Protein AF-H0FEE2-F1 (afdb_monomer)

Nearest 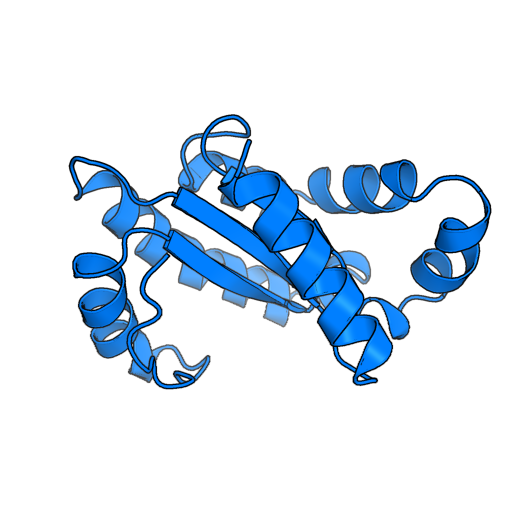PDB structures (foldseek):
  4cw7-assembly4_C  TM=3.191E-01  e=3.923E-02  Pyrococcus abyssi GE5
  4cvn-assembly4_B  TM=3.008E-01  e=9.010E-02  Pyrococcus abyssi GE5
  6hqu-assembly2_B  TM=4.469E-01  e=9.603E-01  Pyrococcus furiosus DSM 3638
  4cvn-assembly3_A  TM=2.904E-01  e=2.672E-01  Pyrococcus abyssi GE5
  4cw7-assembly3_E  TM=2.839E-01  e=2.507E-01  Pyrococcus abyssi GE5

Foldseek 3Di:
DDDDPDDPFDLDPVCLVVVLVCQVVALEDEDEAALVCLLVVNPVRLVSLVVVLVSVLVSQVPDVVRHQYEYEHEPCVVPPCCVVCVVPHNVVSQVSSCPRPSNVSSCVSQVHCVRYHYFYWYPPDPVGVVVRVVVVVVVVVD

Organism: NCBI:txid477184

Structure (mmCIF, N/CA/C/O backbone):
data_AF-H0FEE2-F1
#
_entry.id   AF-H0FEE2-F1
#
loop_
_atom_site.group_PDB
_atom_site.id
_atom_site.type_symbol
_atom_site.label_atom_id
_atom_site.label_alt_id
_atom_site.label_comp_id
_atom_site.label_asym_id
_atom_site.label_entity_id
_atom_site.label_seq_id
_atom_site.pdbx_PDB_ins_code
_atom_site.Cartn_x
_atom_site.Cartn_y
_atom_site.Cartn_z
_atom_site.occupancy
_atom_site.B_iso_or_equiv
_atom_site.auth_seq_id
_atom_site.auth_comp_id
_atom_site.auth_asym_id
_atom_site.auth_atom_id
_atom_site.pdbx_PDB_model_num
ATOM 1 N N . MET A 1 1 ? -6.925 19.630 3.772 1.00 51.69 1 MET A N 1
ATOM 2 C CA . MET A 1 1 ? -6.180 18.573 4.485 1.00 51.69 1 MET A CA 1
ATOM 3 C C . MET A 1 1 ? -5.065 19.236 5.279 1.00 51.69 1 MET A C 1
ATOM 5 O O . MET A 1 1 ? -4.361 20.051 4.696 1.00 51.69 1 MET A O 1
ATOM 9 N N . LYS A 1 2 ? -4.934 18.971 6.583 1.00 54.03 2 LYS A N 1
ATOM 10 C CA . LYS A 1 2 ? -3.759 19.400 7.356 1.00 54.03 2 LYS A CA 1
ATOM 11 C C . LYS A 1 2 ? -2.809 18.209 7.422 1.00 54.03 2 LYS A C 1
ATOM 13 O O . LYS A 1 2 ? -3.136 17.230 8.079 1.00 54.03 2 LYS A O 1
ATOM 18 N N . LEU A 1 3 ? -1.685 18.275 6.713 1.00 57.03 3 LEU A N 1
ATOM 19 C CA . LEU A 1 3 ? -0.610 17.306 6.894 1.00 57.03 3 LEU A CA 1
ATOM 20 C C . LEU A 1 3 ? 0.129 17.729 8.170 1.00 57.03 3 LEU A C 1
ATOM 22 O O . LEU A 1 3 ? 0.731 18.802 8.196 1.00 57.03 3 LEU A O 1
ATOM 26 N N . LYS A 1 4 ? 0.024 16.955 9.253 1.00 60.19 4 LYS A N 1
ATOM 27 C CA . LYS A 1 4 ? 1.065 17.033 10.284 1.00 60.19 4 LYS A CA 1
ATOM 28 C C . LYS A 1 4 ? 2.336 16.470 9.653 1.00 60.19 4 LYS A C 1
ATOM 30 O O . LYS A 1 4 ? 2.236 15.530 8.868 1.00 60.19 4 LYS A O 1
ATOM 35 N N . GLU A 1 5 ? 3.498 17.039 9.966 1.00 57.09 5 GLU A N 1
ATOM 36 C CA . GLU A 1 5 ? 4.762 16.364 9.663 1.00 57.09 5 GLU A CA 1
ATOM 37 C C . GLU A 1 5 ? 4.682 14.958 10.267 1.00 57.09 5 GLU A C 1
ATOM 39 O O . GLU A 1 5 ? 4.563 14.805 11.482 1.00 57.09 5 GLU A O 1
ATOM 44 N N . SER A 1 6 ? 4.627 13.941 9.413 1.00 59.62 6 SER A N 1
ATOM 45 C CA . SER A 1 6 ? 4.699 12.546 9.825 1.00 59.62 6 SER A CA 1
ATOM 46 C C . SER A 1 6 ? 6.096 12.049 9.498 1.00 59.62 6 SER A C 1
ATOM 48 O O . SER A 1 6 ? 6.577 12.271 8.384 1.00 59.62 6 SER A O 1
ATOM 50 N N . LEU A 1 7 ? 6.741 11.394 10.460 1.00 60.97 7 LEU A N 1
ATOM 51 C CA . LEU A 1 7 ? 8.004 10.717 10.210 1.00 60.97 7 LEU A CA 1
ATOM 52 C C . LEU A 1 7 ? 7.796 9.595 9.189 1.00 60.97 7 LEU A C 1
ATOM 54 O O . LEU A 1 7 ? 6.804 8.868 9.246 1.00 60.97 7 LEU A O 1
ATOM 58 N N . ASP A 1 8 ? 8.752 9.459 8.273 1.00 69.56 8 ASP A N 1
ATOM 59 C CA . ASP A 1 8 ? 8.972 8.190 7.591 1.00 69.56 8 ASP A CA 1
ATOM 60 C C . ASP A 1 8 ? 9.371 7.167 8.657 1.00 69.56 8 ASP A C 1
ATOM 62 O O . ASP A 1 8 ? 10.370 7.348 9.359 1.00 69.56 8 ASP A O 1
ATOM 66 N N . VAL A 1 9 ? 8.536 6.147 8.834 1.00 78.31 9 VAL A N 1
ATOM 67 C CA . VAL A 1 9 ? 8.734 5.120 9.855 1.00 78.31 9 VAL A CA 1
ATOM 68 C C . VAL A 1 9 ? 9.336 3.882 9.229 1.00 78.31 9 VAL A C 1
ATOM 70 O O . VAL A 1 9 ? 8.992 3.483 8.117 1.00 78.31 9 VAL A O 1
ATOM 73 N N . SER A 1 10 ? 10.241 3.246 9.968 1.00 82.94 10 SER A N 1
ATOM 74 C CA . SER A 1 10 ? 10.916 2.043 9.494 1.00 82.94 10 SER A CA 1
ATOM 75 C C . SER A 1 10 ? 9.913 0.959 9.087 1.00 82.94 10 SER A C 1
ATOM 77 O O . SER A 1 10 ? 8.909 0.728 9.760 1.00 82.94 10 SER A O 1
ATOM 79 N N 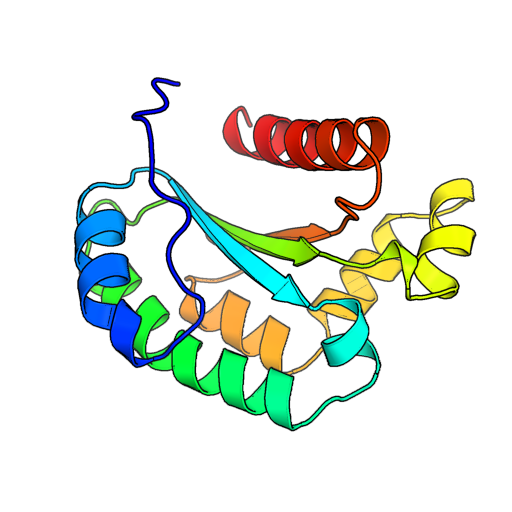. GLY A 1 11 ? 10.246 0.242 8.013 1.00 81.50 11 GLY A N 1
ATOM 80 C CA . GLY A 1 11 ? 9.550 -0.964 7.567 1.00 81.50 11 GLY A CA 1
ATOM 81 C C . GLY A 1 11 ? 9.714 -2.170 8.501 1.00 81.50 11 GLY A C 1
ATOM 82 O O . GLY A 1 11 ? 9.131 -3.220 8.250 1.00 81.50 11 GLY A O 1
ATOM 83 N N . ASP A 1 12 ? 10.552 -2.091 9.537 1.00 85.12 12 ASP A N 1
ATOM 84 C CA . ASP A 1 12 ? 10.869 -3.226 10.411 1.00 85.12 12 ASP A CA 1
ATOM 85 C C . ASP A 1 12 ? 9.708 -3.580 11.365 1.00 85.12 12 ASP A C 1
ATOM 87 O O . ASP A 1 12 ? 8.940 -2.720 11.782 1.00 85.12 12 ASP A O 1
ATOM 91 N N . LYS A 1 13 ? 9.597 -4.857 11.759 1.00 84.38 13 LYS A N 1
ATOM 92 C CA . LYS A 1 13 ? 8.620 -5.309 12.767 1.00 84.38 13 LYS A CA 1
ATOM 93 C C . LYS A 1 13 ? 8.847 -4.622 14.116 1.00 84.38 13 LYS A C 1
ATOM 95 O O . LYS A 1 13 ? 7.901 -4.424 14.872 1.00 84.38 13 LYS A O 1
ATOM 100 N N . ALA A 1 14 ? 10.089 -4.231 14.412 1.00 86.88 14 ALA A N 1
ATOM 101 C CA . ALA A 1 14 ? 10.422 -3.461 15.607 1.00 86.88 14 ALA A CA 1
ATOM 102 C C . ALA A 1 14 ? 9.694 -2.102 15.675 1.00 86.88 14 ALA A C 1
ATOM 104 O O . ALA A 1 14 ? 9.517 -1.568 16.767 1.00 86.88 14 ALA A O 1
ATOM 105 N N . ALA A 1 15 ? 9.237 -1.568 14.537 1.00 89.00 15 ALA A N 1
ATOM 106 C CA . ALA A 1 15 ? 8.545 -0.285 14.455 1.00 89.00 15 ALA A CA 1
ATOM 107 C C . ALA A 1 15 ? 7.019 -0.385 14.632 1.00 89.00 15 ALA A C 1
ATOM 109 O O . ALA A 1 15 ? 6.340 0.637 14.616 1.00 89.00 15 ALA A O 1
ATOM 110 N N . TYR A 1 16 ? 6.446 -1.578 14.846 1.00 91.31 16 TYR A N 1
ATOM 111 C CA . TYR A 1 16 ? 4.987 -1.727 14.953 1.00 91.31 16 TYR A CA 1
ATOM 112 C C . TYR A 1 16 ? 4.348 -0.908 16.081 1.00 91.31 16 TYR A C 1
ATOM 114 O O . TYR A 1 16 ? 3.199 -0.493 15.946 1.00 91.31 16 TYR A O 1
ATOM 122 N N . ALA A 1 17 ? 5.069 -0.654 17.176 1.00 90.38 17 ALA A N 1
ATOM 123 C CA . ALA A 1 17 ? 4.579 0.230 18.232 1.00 90.38 17 ALA A CA 1
ATOM 124 C C . ALA A 1 17 ? 4.395 1.670 17.718 1.00 90.38 17 ALA A C 1
ATOM 126 O O . ALA A 1 17 ? 3.339 2.264 17.910 1.00 90.38 17 ALA A O 1
ATOM 127 N N . GLU A 1 18 ? 5.377 2.189 16.979 1.00 90.12 18 GLU A N 1
ATOM 128 C CA . GLU A 1 18 ? 5.322 3.520 16.366 1.00 90.12 18 GLU A CA 1
ATOM 129 C C . GLU A 1 18 ? 4.245 3.592 15.274 1.00 90.12 18 GLU A C 1
ATOM 131 O O . GLU A 1 18 ? 3.478 4.553 15.204 1.00 90.12 18 GLU A O 1
ATOM 136 N N . TRP A 1 19 ? 4.114 2.534 14.466 1.00 92.00 19 TRP A N 1
ATOM 137 C CA . TRP A 1 19 ? 3.040 2.429 13.477 1.00 92.00 19 TRP A CA 1
ATOM 138 C C . TRP A 1 19 ? 1.667 2.535 14.134 1.00 92.00 19 TRP A C 1
ATOM 140 O O . TRP A 1 19 ? 0.802 3.247 13.626 1.00 92.00 19 TRP A O 1
ATOM 150 N N . ARG A 1 20 ? 1.469 1.857 15.271 1.00 92.44 20 ARG A N 1
ATOM 151 C CA . ARG A 1 20 ? 0.216 1.911 16.025 1.00 92.44 20 ARG A CA 1
ATOM 152 C C . ARG A 1 20 ? -0.068 3.320 16.550 1.00 92.44 20 ARG A C 1
ATOM 154 O O . ARG A 1 20 ? -1.190 3.800 16.407 1.00 92.44 20 ARG A O 1
ATOM 161 N N . GLU A 1 21 ? 0.928 3.991 17.120 1.00 90.81 21 GLU A N 1
ATOM 162 C CA . GLU A 1 21 ? 0.777 5.357 17.641 1.00 90.81 21 GLU A CA 1
ATOM 163 C C . GLU A 1 21 ? 0.390 6.365 16.551 1.00 90.81 21 GLU A C 1
ATOM 165 O O . GLU A 1 21 ? -0.478 7.218 16.771 1.00 90.81 21 GLU A O 1
ATOM 170 N N . LEU A 1 22 ? 1.004 6.258 15.367 1.00 89.06 22 LEU A N 1
ATOM 171 C CA . LEU A 1 22 ? 0.663 7.085 14.209 1.00 89.06 22 LEU A CA 1
ATOM 172 C C . LEU A 1 22 ? -0.715 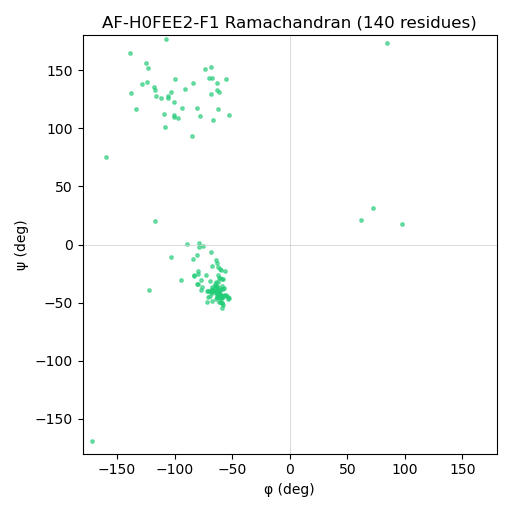6.732 13.654 1.00 89.06 22 LEU A C 1
ATOM 174 O O . LEU A 1 22 ? -1.515 7.626 13.371 1.00 89.06 22 LEU A O 1
ATOM 178 N N . HIS A 1 23 ? -1.012 5.437 13.539 1.00 90.88 23 HIS A N 1
ATOM 179 C CA . HIS A 1 23 ? -2.309 4.944 13.100 1.00 90.88 23 HIS A CA 1
ATOM 180 C C . HIS A 1 23 ? -3.440 5.512 13.960 1.00 90.88 23 HIS A C 1
ATOM 182 O O . HIS A 1 23 ? -4.448 5.952 13.413 1.00 90.88 23 HIS A O 1
ATOM 188 N N . ASP A 1 24 ? -3.286 5.548 15.284 1.00 90.69 24 ASP A N 1
ATOM 189 C CA . ASP A 1 24 ? -4.346 5.981 16.204 1.00 90.69 24 ASP A CA 1
ATOM 190 C C . ASP A 1 24 ? -4.682 7.473 16.093 1.00 90.69 24 ASP A C 1
ATOM 192 O O . ASP A 1 24 ? -5.777 7.897 16.464 1.00 90.69 24 ASP A O 1
ATOM 196 N N . GLN A 1 25 ? -3.781 8.260 15.508 1.00 88.75 25 GLN A N 1
ATOM 197 C CA . GLN A 1 25 ? -3.954 9.695 15.285 1.00 88.75 25 GLN A CA 1
ATOM 198 C C . GLN A 1 25 ? -4.314 10.045 13.836 1.00 88.75 25 GLN A C 1
ATOM 200 O O . GLN A 1 25 ? -4.647 11.197 13.553 1.00 88.75 25 GLN A O 1
ATOM 205 N N . ALA A 1 26 ? -4.215 9.090 12.911 1.00 88.75 26 ALA A N 1
ATOM 206 C CA . ALA A 1 26 ? -4.359 9.344 11.486 1.00 88.75 26 ALA A CA 1
ATOM 207 C C . ALA A 1 26 ? -5.828 9.354 11.042 1.00 88.75 26 ALA A C 1
ATOM 209 O O . ALA A 1 26 ? -6.608 8.483 11.417 1.00 88.75 26 ALA A O 1
ATOM 210 N N . ASP A 1 27 ? -6.205 10.287 10.170 1.00 89.38 27 ASP A N 1
ATOM 211 C CA . ASP A 1 27 ? -7.467 10.197 9.415 1.00 89.38 27 ASP A CA 1
ATOM 212 C C . ASP A 1 27 ? -7.309 9.317 8.163 1.00 89.38 27 ASP A C 1
ATOM 214 O O . ASP A 1 27 ? -8.269 8.743 7.642 1.00 89.38 27 ASP A O 1
ATOM 218 N N . ILE A 1 28 ? -6.075 9.242 7.658 1.00 89.19 28 ILE A N 1
ATOM 219 C CA . ILE A 1 28 ? -5.694 8.563 6.426 1.00 89.19 28 ILE A CA 1
ATOM 220 C C . ILE A 1 28 ? -4.391 7.808 6.673 1.00 89.19 28 ILE A C 1
ATOM 222 O O . ILE A 1 28 ? -3.425 8.387 7.163 1.00 89.19 28 ILE A O 1
ATOM 226 N N . VAL A 1 29 ? -4.360 6.535 6.295 1.00 91.56 29 VAL A N 1
ATOM 227 C CA . VAL A 1 29 ? -3.193 5.660 6.414 1.00 91.56 29 VAL A CA 1
ATOM 228 C C . VAL A 1 29 ? -2.738 5.246 5.021 1.00 91.56 29 VAL A C 1
ATOM 230 O O . VAL A 1 29 ? -3.531 4.748 4.219 1.00 91.56 29 VAL A O 1
ATOM 233 N N . PHE A 1 30 ? -1.452 5.444 4.746 1.00 92.38 30 PHE A N 1
ATOM 234 C CA . PHE A 1 30 ? -0.794 5.020 3.516 1.00 92.38 30 PHE A CA 1
ATOM 235 C C . PHE A 1 30 ? 0.150 3.859 3.827 1.00 92.38 30 PHE A C 1
ATOM 237 O O . PHE A 1 30 ? 1.157 4.044 4.503 1.00 92.38 30 PHE A O 1
ATOM 244 N N . TYR A 1 31 ? -0.171 2.666 3.333 1.00 94.31 31 TYR A N 1
ATOM 245 C CA . TYR A 1 31 ? 0.687 1.492 3.447 1.00 94.31 31 TYR A CA 1
ATOM 246 C C . TYR A 1 31 ? 1.433 1.269 2.130 1.00 94.31 31 TYR A C 1
ATOM 248 O O . TYR A 1 31 ? 0.826 0.931 1.110 1.00 94.31 31 TYR A O 1
ATOM 256 N N . LEU A 1 32 ? 2.746 1.510 2.143 1.00 94.12 32 LEU A N 1
ATOM 257 C CA . LEU A 1 32 ? 3.612 1.391 0.972 1.00 94.12 32 LEU A CA 1
ATOM 258 C C . LEU A 1 32 ? 4.201 -0.020 0.886 1.00 94.12 32 LEU A C 1
ATOM 260 O O . LEU A 1 32 ? 4.730 -0.539 1.864 1.00 94.12 32 LEU A O 1
ATOM 264 N N . LEU A 1 33 ? 4.168 -0.615 -0.305 1.00 95.31 33 LEU A N 1
ATOM 265 C CA . LEU A 1 33 ? 4.730 -1.945 -0.560 1.00 95.31 33 LEU A CA 1
ATOM 266 C C . LEU A 1 33 ? 5.468 -2.016 -1.904 1.00 95.31 33 LEU A C 1
ATOM 268 O O . LEU A 1 33 ? 5.317 -1.147 -2.768 1.00 95.31 33 LEU A O 1
ATOM 272 N N . ARG A 1 34 ? 6.272 -3.069 -2.091 1.00 95.25 34 ARG A N 1
ATOM 273 C CA . ARG A 1 34 ? 6.999 -3.373 -3.338 1.00 95.25 34 ARG A CA 1
ATOM 274 C C . ARG A 1 34 ? 6.101 -4.140 -4.307 1.00 95.25 34 ARG A C 1
ATOM 276 O O . ARG A 1 34 ? 6.003 -5.363 -4.220 1.00 95.25 34 ARG A O 1
ATOM 283 N N . ALA A 1 35 ? 5.429 -3.427 -5.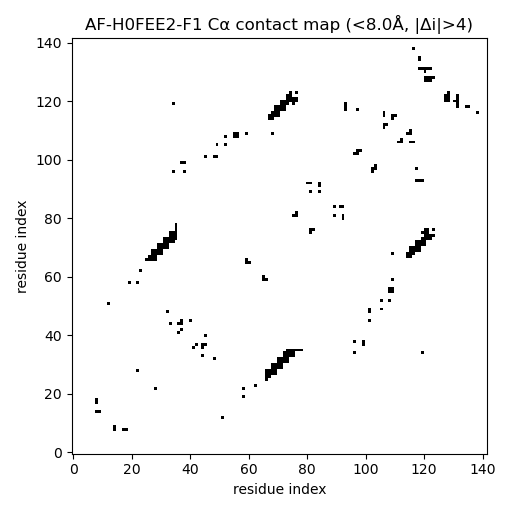211 1.00 96.00 35 ALA A N 1
ATOM 284 C CA . ALA A 1 35 ? 4.503 -4.055 -6.152 1.00 96.00 35 ALA A CA 1
ATOM 285 C C . ALA A 1 35 ? 5.229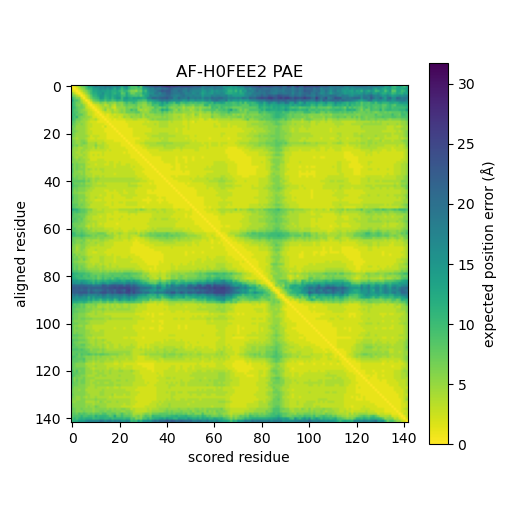 -4.942 -7.168 1.00 96.00 35 ALA A C 1
ATOM 287 O O . ALA A 1 35 ? 4.765 -6.042 -7.449 1.00 96.00 35 ALA A O 1
ATOM 288 N N . ASP A 1 36 ? 6.392 -4.497 -7.645 1.00 94.69 36 ASP A N 1
ATOM 289 C CA . ASP A 1 36 ? 7.268 -5.252 -8.544 1.00 94.69 36 ASP A CA 1
ATOM 290 C C . ASP A 1 36 ? 7.613 -6.640 -7.982 1.00 94.69 36 ASP A C 1
ATOM 292 O O . ASP A 1 36 ? 7.472 -7.648 -8.669 1.00 94.69 36 ASP A O 1
ATOM 296 N N . ARG A 1 37 ? 7.991 -6.715 -6.700 1.00 96.31 37 ARG A N 1
ATOM 297 C CA . ARG A 1 37 ? 8.356 -7.985 -6.056 1.00 96.31 37 ARG A CA 1
ATOM 298 C C . ARG A 1 37 ? 7.146 -8.887 -5.831 1.00 96.31 37 ARG A C 1
ATOM 300 O O . ARG A 1 37 ? 7.238 -10.085 -6.072 1.00 96.31 37 ARG A O 1
ATOM 307 N N . LEU A 1 38 ? 6.004 -8.327 -5.426 1.00 96.19 38 LEU A N 1
ATOM 308 C CA . LEU A 1 38 ? 4.777 -9.115 -5.270 1.00 96.19 38 LEU A CA 1
ATOM 309 C C . LEU A 1 38 ? 4.286 -9.692 -6.602 1.00 96.19 38 LEU A C 1
ATOM 311 O O . LEU A 1 38 ? 3.860 -10.843 -6.645 1.00 96.19 38 LEU A O 1
ATOM 315 N N . ILE A 1 39 ? 4.371 -8.930 -7.695 1.00 93.25 39 ILE A N 1
ATOM 316 C CA . ILE A 1 39 ? 3.998 -9.416 -9.032 1.00 93.25 39 ILE A CA 1
ATOM 317 C C . ILE A 1 39 ? 4.923 -10.550 -9.486 1.00 93.25 39 ILE A C 1
ATOM 319 O O . ILE A 1 39 ? 4.460 -11.496 -10.122 1.00 93.25 39 ILE A O 1
ATOM 323 N N . LEU A 1 40 ? 6.206 -10.487 -9.123 1.00 93.50 40 LEU A N 1
ATOM 324 C CA . LEU A 1 40 ? 7.183 -11.547 -9.384 1.00 93.50 40 LEU A CA 1
ATOM 325 C C . LEU A 1 40 ? 7.040 -12.770 -8.460 1.00 93.50 40 LEU A C 1
ATOM 327 O O . LEU A 1 40 ? 7.786 -13.733 -8.625 1.00 93.50 40 LEU A O 1
ATOM 331 N N . GLY A 1 41 ? 6.092 -12.764 -7.516 1.00 94.75 41 GLY A N 1
ATOM 332 C CA . GLY A 1 41 ? 5.868 -13.880 -6.593 1.00 94.75 41 GLY A CA 1
ATOM 333 C C . GLY A 1 41 ? 6.951 -14.015 -5.521 1.00 94.75 41 GLY A C 1
ATOM 334 O O . GLY A 1 41 ? 7.273 -15.125 -5.103 1.00 94.75 41 GLY A O 1
ATOM 335 N N . ASP A 1 42 ? 7.549 -12.899 -5.102 1.00 96.56 42 ASP A N 1
ATOM 336 C CA . ASP A 1 42 ? 8.564 -12.882 -4.053 1.00 96.56 42 ASP A CA 1
ATOM 337 C C . ASP A 1 42 ? 7.972 -13.271 -2.689 1.00 96.56 42 ASP A C 1
ATOM 339 O O . ASP A 1 42 ? 7.250 -12.492 -2.056 1.00 96.56 42 ASP A O 1
ATOM 343 N N . SER A 1 43 ? 8.298 -14.482 -2.231 1.00 96.00 43 SER A N 1
ATOM 344 C CA . SER A 1 43 ? 7.729 -15.071 -1.017 1.00 96.00 43 SER A CA 1
ATOM 345 C C . SER A 1 43 ? 8.079 -14.307 0.256 1.00 96.00 43 SER A C 1
ATOM 347 O O . SER A 1 43 ? 7.269 -14.270 1.179 1.00 96.00 43 SER A O 1
ATOM 349 N N . ASP A 1 44 ? 9.257 -13.683 0.319 1.00 94.81 44 ASP A N 1
ATOM 350 C CA . ASP A 1 44 ? 9.689 -12.953 1.514 1.00 94.81 44 ASP A CA 1
ATOM 351 C C . ASP A 1 44 ? 8.890 -11.658 1.666 1.00 94.81 44 ASP A C 1
ATOM 353 O O . ASP A 1 44 ? 8.475 -11.296 2.770 1.00 94.81 44 ASP A O 1
ATOM 357 N N . VAL A 1 45 ? 8.638 -10.965 0.550 1.00 94.50 45 VAL A N 1
ATOM 358 C CA . VAL A 1 45 ? 7.767 -9.782 0.540 1.00 94.50 45 VAL A CA 1
ATOM 359 C C . VAL A 1 45 ? 6.324 -10.177 0.816 1.00 94.50 45 VAL A C 1
ATOM 361 O O . VAL A 1 45 ? 5.650 -9.494 1.583 1.00 94.50 45 VAL A O 1
ATOM 364 N N . GLU A 1 46 ? 5.849 -11.280 0.240 1.00 96.00 46 GLU A N 1
ATOM 365 C CA . GLU A 1 46 ? 4.495 -11.771 0.486 1.00 96.00 46 GLU A CA 1
ATOM 366 C C . GLU A 1 46 ? 4.272 -12.101 1.969 1.00 96.00 46 GLU A C 1
ATOM 368 O O . GLU A 1 46 ? 3.313 -11.618 2.572 1.00 96.00 46 GLU A O 1
ATOM 373 N N . GLU A 1 47 ? 5.178 -12.862 2.584 1.00 94.25 47 GLU A N 1
ATOM 374 C CA . GLU A 1 47 ? 5.099 -13.210 4.005 1.00 94.25 47 GLU A CA 1
ATOM 375 C C . GLU A 1 47 ? 5.223 -11.972 4.896 1.00 94.25 47 GLU A C 1
ATOM 377 O O . GLU A 1 47 ? 4.551 -11.859 5.926 1.00 94.25 47 GLU A O 1
ATOM 382 N N . ARG A 1 48 ? 6.044 -10.998 4.486 1.00 92.94 48 ARG A N 1
ATOM 383 C CA . ARG A 1 48 ? 6.145 -9.720 5.187 1.00 92.94 48 ARG A CA 1
ATOM 384 C C . ARG A 1 48 ? 4.816 -8.976 5.185 1.00 92.94 48 ARG A C 1
ATOM 386 O O . ARG A 1 48 ? 4.361 -8.589 6.259 1.00 92.94 48 ARG A O 1
ATOM 393 N N . VAL A 1 49 ? 4.182 -8.837 4.021 1.00 94.38 49 VAL A N 1
ATOM 394 C CA . VAL A 1 49 ? 2.863 -8.205 3.908 1.00 94.38 49 VAL A CA 1
ATOM 395 C C . VAL A 1 49 ? 1.855 -8.966 4.767 1.00 94.38 49 VAL A C 1
ATOM 397 O O . VAL A 1 49 ? 1.174 -8.349 5.575 1.00 94.38 49 VAL A O 1
ATOM 400 N N . LYS A 1 50 ? 1.823 -10.304 4.714 1.00 92.38 50 LYS A N 1
ATOM 401 C CA . LYS A 1 50 ? 0.944 -11.127 5.571 1.00 92.38 50 LYS A CA 1
ATOM 402 C C . LYS A 1 50 ? 1.168 -10.927 7.068 1.00 92.38 50 LYS A C 1
ATOM 404 O O . LYS A 1 50 ? 0.214 -10.967 7.845 1.00 92.38 50 LYS A O 1
ATOM 409 N N . CYS A 1 51 ? 2.408 -10.711 7.494 1.00 91.56 51 CYS A N 1
ATOM 410 C CA . CYS A 1 51 ? 2.707 -10.365 8.879 1.00 91.56 51 CYS A CA 1
ATOM 411 C C . CYS A 1 51 ? 2.167 -8.976 9.240 1.00 91.56 51 CYS A C 1
ATOM 413 O O . CYS A 1 51 ? 1.508 -8.840 10.269 1.00 91.56 51 CYS A O 1
ATOM 415 N N . ASP A 1 52 ? 2.436 -7.968 8.408 1.00 93.31 52 ASP A N 1
ATOM 416 C CA . ASP A 1 52 ? 1.968 -6.595 8.624 1.00 93.31 52 ASP A CA 1
ATOM 417 C C . ASP A 1 52 ? 0.422 -6.550 8.672 1.00 93.31 52 ASP A C 1
ATOM 419 O O . ASP A 1 52 ? -0.163 -5.868 9.513 1.00 93.31 52 ASP A O 1
ATOM 423 N N . LEU A 1 53 ? -0.243 -7.351 7.828 1.00 87.69 53 LEU A N 1
ATOM 424 C CA . LEU A 1 53 ? -1.700 -7.450 7.707 1.00 87.69 53 LEU A CA 1
ATOM 425 C C . LEU A 1 53 ? -2.426 -7.778 8.997 1.00 87.69 53 LEU A C 1
ATOM 427 O O . LEU A 1 53 ? -3.461 -7.177 9.281 1.00 87.69 53 LEU A O 1
ATOM 431 N N . LYS A 1 54 ? -1.895 -8.730 9.766 1.00 86.19 54 LYS A N 1
ATOM 432 C CA . LYS A 1 54 ? -2.509 -9.141 11.033 1.00 86.19 54 LYS A CA 1
ATOM 433 C C . LYS A 1 54 ? -2.614 -7.950 11.977 1.00 86.19 54 LYS A C 1
ATOM 435 O O . LYS A 1 54 ? -3.664 -7.706 12.550 1.00 86.19 54 LYS A O 1
ATOM 440 N N . HIS A 1 55 ? -1.547 -7.163 12.060 1.00 91.25 55 HIS A N 1
ATOM 441 C CA . HIS A 1 55 ? -1.510 -5.984 12.912 1.00 91.25 55 HIS A CA 1
ATOM 442 C C . HIS A 1 55 ? -2.385 -4.854 12.366 1.00 91.25 55 HIS A C 1
ATOM 444 O O . HIS A 1 55 ? -3.214 -4.317 13.093 1.00 91.25 55 HIS A O 1
ATOM 450 N N . ILE A 1 56 ? -2.243 -4.521 11.080 1.00 91.31 56 ILE A N 1
ATOM 451 C CA . ILE A 1 56 ? -2.996 -3.426 10.458 1.00 91.31 56 ILE A CA 1
ATOM 452 C C . ILE A 1 56 ? -4.506 -3.693 10.518 1.00 91.31 56 ILE A C 1
ATOM 454 O O . ILE A 1 56 ? -5.262 -2.788 10.860 1.00 91.31 56 ILE A O 1
ATOM 458 N N . GLY A 1 57 ? -4.947 -4.920 10.223 1.00 91.19 57 GLY A N 1
ATOM 459 C CA . GLY A 1 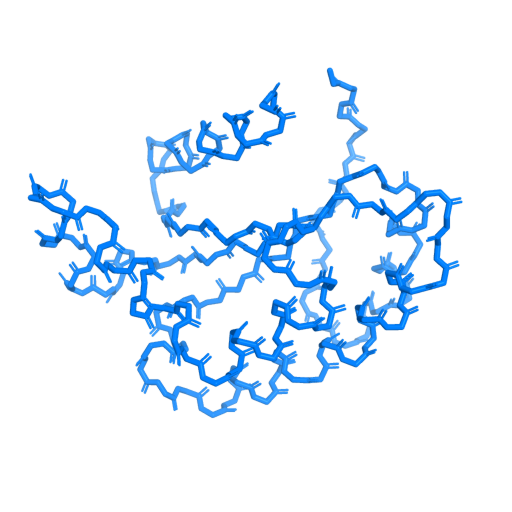57 ? -6.357 -5.311 10.295 1.00 91.19 57 GLY A CA 1
ATOM 460 C C . GLY A 1 57 ? -6.941 -5.093 11.691 1.00 91.19 57 GLY A C 1
ATOM 461 O O . GLY A 1 57 ? -7.918 -4.358 11.832 1.00 91.19 57 GLY A O 1
ATOM 462 N N . ASP A 1 58 ? -6.277 -5.628 12.721 1.00 92.19 58 ASP A N 1
ATOM 463 C CA . ASP A 1 58 ? -6.682 -5.450 14.121 1.00 92.19 58 ASP A CA 1
ATOM 464 C C . ASP A 1 58 ? -6.763 -3.965 14.504 1.00 92.19 58 ASP A C 1
ATOM 466 O O . ASP A 1 58 ? -7.650 -3.531 15.246 1.00 92.19 58 ASP A O 1
ATOM 470 N N . TRP A 1 59 ? -5.840 -3.148 13.990 1.00 94.62 59 TRP A N 1
ATOM 471 C CA . TRP A 1 59 ? -5.823 -1.728 14.305 1.00 94.62 59 TRP A CA 1
ATOM 472 C C . TRP A 1 59 ? -6.968 -0.969 13.661 1.00 94.62 59 TRP A C 1
ATOM 474 O O . TRP A 1 59 ? -7.638 -0.190 14.347 1.00 94.62 59 TRP A O 1
ATOM 484 N N . LEU A 1 60 ? -7.224 -1.234 12.385 1.00 92.50 60 LEU A N 1
ATOM 485 C CA . LEU A 1 60 ? -8.333 -0.638 11.661 1.00 92.50 60 LEU A CA 1
ATOM 486 C C . LEU A 1 60 ? -9.687 -1.036 12.276 1.00 92.50 60 LEU A C 1
ATOM 488 O O . LEU A 1 60 ? -10.591 -0.206 12.334 1.00 92.50 60 LEU A O 1
ATOM 492 N N . ASP A 1 61 ? -9.828 -2.272 12.760 1.00 91.12 61 ASP A N 1
ATOM 493 C CA . ASP A 1 61 ? -11.054 -2.760 13.407 1.00 91.12 61 ASP A CA 1
ATOM 494 C C . ASP A 1 61 ? -11.262 -2.162 14.810 1.00 91.12 61 ASP A C 1
ATOM 496 O O . ASP A 1 61 ? -12.395 -2.010 15.262 1.00 91.12 61 ASP A O 1
ATOM 500 N N . SER A 1 62 ? -10.183 -1.758 15.490 1.00 91.81 62 SER A N 1
ATOM 501 C CA . SER A 1 62 ? -10.240 -1.149 16.827 1.00 91.81 62 SER A CA 1
ATOM 502 C C . SER A 1 62 ? -10.636 0.335 16.854 1.00 91.81 62 SER A C 1
ATOM 504 O O . SER A 1 62 ? -10.710 0.919 17.937 1.00 91.81 62 SER A O 1
ATOM 506 N N . ARG A 1 63 ? -10.857 0.972 15.694 1.00 91.31 63 ARG A N 1
ATOM 507 C CA . ARG A 1 63 ? -11.139 2.412 15.589 1.00 91.31 63 ARG A CA 1
ATOM 508 C C . ARG A 1 63 ? -12.514 2.703 15.002 1.00 91.31 63 ARG A C 1
ATOM 510 O O . ARG A 1 63 ? -12.878 2.177 13.956 1.00 91.31 63 ARG A O 1
ATOM 517 N N . ASP A 1 64 ? -13.203 3.652 15.631 1.00 88.88 64 ASP A N 1
ATOM 518 C CA . ASP A 1 64 ? -14.412 4.290 15.114 1.00 88.88 64 ASP A CA 1
ATOM 519 C C . ASP A 1 64 ? -14.301 5.822 15.301 1.00 88.88 64 ASP A C 1
ATOM 521 O O . ASP A 1 64 ? -14.172 6.282 16.440 1.00 88.88 64 ASP A O 1
ATOM 525 N N . PRO A 1 65 ? -14.272 6.631 14.223 1.00 87.94 65 PRO A N 1
ATOM 526 C CA . PRO A 1 65 ? -14.314 6.210 12.825 1.00 87.94 65 PRO A CA 1
ATOM 527 C C . PRO A 1 65 ? -13.023 5.502 12.384 1.00 87.94 65 PRO A C 1
ATOM 529 O O . PRO A 1 65 ? -11.915 5.885 12.771 1.00 87.94 65 PRO A O 1
ATOM 532 N N . ARG A 1 66 ? -13.177 4.484 11.527 1.00 90.81 66 ARG A N 1
ATOM 533 C CA . ARG A 1 66 ? -12.064 3.803 10.846 1.00 90.81 66 ARG A CA 1
ATOM 534 C C . ARG A 1 66 ? -11.334 4.804 9.936 1.00 90.81 66 ARG A C 1
ATOM 536 O O . ARG A 1 66 ? -12.007 5.514 9.180 1.00 90.81 66 ARG A O 1
ATOM 543 N N . PRO A 1 67 ? -9.990 4.875 9.954 1.00 91.19 67 PRO A N 1
ATOM 544 C CA . PRO A 1 67 ? -9.264 5.748 9.039 1.00 91.19 67 PRO A CA 1
ATOM 545 C C . PRO A 1 67 ? -9.383 5.249 7.596 1.00 91.19 67 PRO A C 1
ATOM 547 O O . PRO A 1 67 ? -9.522 4.050 7.338 1.00 91.19 67 PRO A O 1
ATOM 550 N N . ARG A 1 68 ? -9.284 6.167 6.630 1.00 90.00 68 ARG A N 1
ATOM 551 C CA . ARG A 1 68 ? -9.221 5.787 5.212 1.00 90.00 68 ARG A CA 1
ATOM 552 C C . ARG A 1 68 ? -7.901 5.076 4.946 1.00 90.00 68 ARG A C 1
ATOM 554 O O . ARG A 1 68 ? -6.844 5.613 5.271 1.00 90.00 68 ARG A O 1
ATOM 561 N N . PHE A 1 69 ? -7.954 3.906 4.323 1.00 93.12 69 PHE A N 1
ATOM 562 C CA . PHE A 1 69 ? -6.773 3.077 4.119 1.00 93.12 69 PHE A CA 1
ATOM 563 C C . PHE A 1 69 ? -6.400 2.995 2.638 1.00 93.12 69 PHE A C 1
ATOM 565 O O . PHE A 1 69 ? -7.216 2.621 1.790 1.00 93.12 69 PHE A O 1
ATOM 572 N N . PHE A 1 70 ? -5.152 3.334 2.322 1.00 94.12 70 PHE A N 1
ATOM 573 C CA . PHE A 1 70 ? -4.606 3.227 0.976 1.00 94.12 70 PHE A CA 1
ATOM 574 C C . PHE A 1 70 ? -3.455 2.238 0.944 1.00 94.12 70 PHE A C 1
ATOM 576 O O . PHE A 1 70 ? -2.522 2.305 1.741 1.00 94.12 70 PHE A O 1
ATOM 583 N N . ILE A 1 71 ? -3.510 1.367 -0.050 1.00 95.62 71 ILE A N 1
ATOM 584 C CA . ILE A 1 71 ? -2.463 0.423 -0.398 1.00 95.62 71 ILE A CA 1
ATOM 585 C C . ILE A 1 71 ? -1.727 1.032 -1.583 1.00 95.62 71 ILE A C 1
ATOM 587 O O . ILE A 1 71 ? -2.296 1.155 -2.672 1.00 95.62 71 ILE A O 1
ATOM 591 N N . ILE A 1 72 ? -0.479 1.433 -1.364 1.00 95.38 72 ILE A N 1
ATOM 592 C CA . ILE A 1 72 ? 0.344 2.105 -2.365 1.00 95.38 72 ILE A CA 1
ATOM 593 C C . ILE A 1 72 ? 1.425 1.135 -2.832 1.00 95.38 72 ILE A C 1
ATOM 595 O O . ILE A 1 72 ? 2.438 0.919 -2.167 1.00 95.38 72 ILE A O 1
ATOM 599 N N . GLY A 1 73 ? 1.208 0.541 -4.001 1.00 95.56 73 GLY A N 1
ATOM 600 C CA . GLY A 1 73 ? 2.214 -0.284 -4.650 1.00 95.56 73 GLY A CA 1
ATOM 601 C C . GLY A 1 73 ? 3.237 0.578 -5.380 1.00 95.56 73 GLY A C 1
ATOM 602 O O . GLY A 1 73 ? 2.908 1.316 -6.305 1.00 95.56 73 GLY A O 1
ATOM 603 N N . THR A 1 74 ? 4.487 0.489 -4.944 1.00 95.06 74 THR A N 1
ATOM 604 C CA . THR A 1 74 ? 5.606 1.302 -5.433 1.00 95.06 74 THR A CA 1
ATOM 605 C C . THR A 1 74 ? 6.553 0.472 -6.302 1.00 95.06 74 THR A C 1
ATOM 607 O O . THR A 1 74 ? 6.377 -0.741 -6.431 1.00 95.06 74 THR A O 1
ATOM 610 N N . HIS A 1 75 ? 7.579 1.121 -6.866 1.00 95.25 75 HIS A N 1
ATOM 611 C CA . HIS A 1 75 ? 8.619 0.492 -7.695 1.00 95.25 75 HIS A CA 1
ATOM 612 C C . HIS A 1 75 ? 8.095 -0.166 -8.979 1.00 95.25 75 HIS A C 1
ATOM 614 O O . HIS A 1 75 ? 8.773 -1.002 -9.569 1.00 95.25 75 HIS A O 1
ATOM 620 N N . CYS A 1 76 ? 6.910 0.229 -9.456 1.00 92.75 76 CYS A N 1
ATOM 621 C CA . CYS A 1 76 ? 6.334 -0.362 -10.663 1.00 92.75 76 CYS A CA 1
ATOM 622 C C . CYS A 1 76 ? 7.198 -0.118 -11.915 1.00 92.75 76 CYS A C 1
ATOM 624 O O . CYS A 1 76 ? 7.084 -0.858 -12.876 1.00 92.75 76 CYS A O 1
ATOM 626 N N . ASP A 1 77 ? 8.104 0.866 -11.910 1.00 90.62 77 ASP A N 1
ATOM 627 C CA . ASP A 1 77 ? 9.059 1.098 -13.003 1.00 90.62 77 ASP A CA 1
ATOM 628 C C . ASP A 1 77 ? 10.054 -0.054 -13.228 1.00 90.62 77 ASP A C 1
ATOM 630 O O . ASP A 1 77 ? 10.700 -0.096 -14.275 1.00 90.62 77 ASP A O 1
ATOM 634 N N . LEU A 1 78 ? 10.191 -0.964 -12.258 1.00 91.88 78 LEU A N 1
ATOM 635 C CA . LEU A 1 78 ? 11.001 -2.176 -12.380 1.00 91.88 78 LEU A CA 1
ATOM 636 C 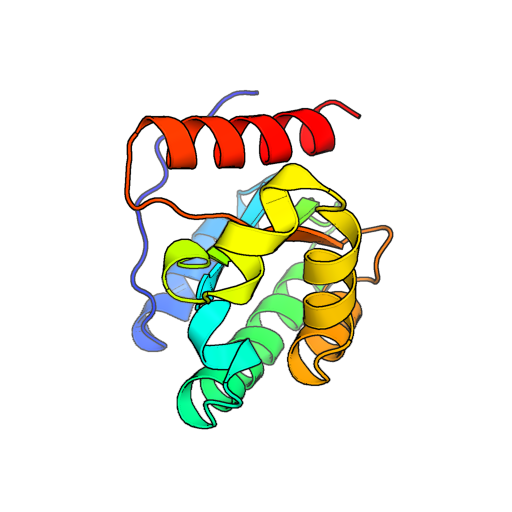C . LEU A 1 78 ? 10.244 -3.326 -13.059 1.00 91.88 78 LEU A C 1
ATOM 638 O O . LEU A 1 78 ? 10.871 -4.302 -13.465 1.00 91.88 78 LEU A O 1
ATOM 642 N N . ASP A 1 79 ? 8.924 -3.206 -13.218 1.00 88.94 79 ASP A N 1
ATOM 643 C CA . ASP A 1 79 ? 8.121 -4.121 -14.019 1.00 88.94 79 ASP A CA 1
ATOM 644 C C . ASP A 1 79 ? 7.973 -3.561 -15.442 1.00 88.94 79 ASP A C 1
ATOM 646 O O . ASP A 1 79 ? 7.393 -2.497 -15.676 1.00 88.94 79 ASP A O 1
ATOM 650 N N . THR A 1 80 ? 8.488 -4.297 -16.427 1.00 83.94 80 THR A N 1
ATOM 651 C CA . THR A 1 80 ? 8.379 -3.929 -17.845 1.00 83.94 80 THR A CA 1
ATOM 652 C C . THR A 1 80 ? 6.930 -3.778 -18.315 1.00 83.94 80 THR A C 1
ATOM 654 O O . THR A 1 80 ? 6.654 -2.976 -19.207 1.00 83.94 80 THR A O 1
ATOM 657 N N . GLU A 1 81 ? 5.991 -4.513 -17.716 1.00 83.75 81 GLU A N 1
ATOM 658 C CA . GLU A 1 81 ? 4.571 -4.432 -18.052 1.00 83.75 81 GLU A CA 1
ATOM 659 C C . GLU A 1 81 ? 3.987 -3.075 -17.652 1.00 83.75 81 GLU A C 1
ATOM 661 O O . GLU A 1 81 ? 3.213 -2.502 -18.416 1.00 83.75 81 GLU A O 1
ATOM 666 N N . PHE A 1 82 ? 4.414 -2.491 -16.529 1.00 82.38 82 PHE A N 1
ATOM 667 C CA . PHE A 1 82 ? 3.950 -1.172 -16.094 1.00 82.38 82 PHE A CA 1
ATOM 668 C C . PHE A 1 82 ? 4.311 -0.075 -17.104 1.00 82.38 82 PHE A C 1
ATOM 670 O O . PHE A 1 82 ? 3.463 0.739 -17.475 1.00 82.38 82 PHE A O 1
ATOM 677 N N . GLY A 1 83 ? 5.557 -0.086 -17.594 1.00 72.62 83 GLY A N 1
ATOM 678 C CA . GLY A 1 83 ? 6.038 0.868 -18.597 1.00 72.62 83 GLY A CA 1
ATOM 679 C C . GLY A 1 83 ? 5.296 0.763 -19.933 1.00 72.62 83 GLY A C 1
ATOM 680 O O . GLY A 1 83 ? 4.991 1.784 -20.545 1.00 72.62 83 GLY A O 1
ATOM 681 N N . ASN A 1 84 ? 4.951 -0.459 -20.348 1.00 68.81 84 ASN A N 1
ATOM 682 C CA . ASN A 1 84 ? 4.221 -0.716 -21.592 1.00 68.81 84 ASN A CA 1
ATOM 683 C C . ASN A 1 84 ? 2.716 -0.409 -21.474 1.00 68.81 84 ASN A C 1
ATOM 685 O O . ASN A 1 84 ? 2.088 0.003 -22.445 1.00 68.81 84 ASN A O 1
ATOM 689 N N . THR A 1 85 ? 2.133 -0.577 -20.284 1.00 62.50 85 THR A N 1
ATOM 690 C CA . THR A 1 85 ? 0.683 -0.442 -20.053 1.00 62.50 85 THR A CA 1
ATOM 691 C C . THR A 1 85 ? 0.223 1.016 -19.938 1.00 62.50 85 THR A C 1
ATOM 693 O O . THR A 1 85 ? -0.928 1.326 -20.257 1.00 62.50 85 THR A O 1
ATOM 696 N N . LEU A 1 86 ? 1.114 1.931 -19.531 1.00 58.31 86 LEU A N 1
ATOM 697 C CA . LEU A 1 86 ? 0.816 3.364 -19.377 1.00 58.31 86 LEU A CA 1
ATOM 698 C C . LEU A 1 86 ? 0.371 4.059 -20.678 1.00 58.31 86 LEU A C 1
ATOM 700 O O . LEU A 1 86 ? -0.268 5.105 -20.598 1.00 58.31 86 LEU A O 1
ATOM 704 N N . ALA A 1 87 ? 0.680 3.493 -21.849 1.00 55.09 87 ALA A N 1
ATOM 705 C CA . ALA A 1 87 ? 0.279 4.058 -23.136 1.00 55.09 87 ALA A CA 1
ATOM 706 C C . ALA A 1 87 ? -1.172 3.723 -23.524 1.00 55.09 87 ALA A C 1
ATOM 708 O O . ALA A 1 87 ? -1.841 4.572 -24.107 1.00 55.09 87 ALA A O 1
ATOM 709 N N . ASP A 1 88 ? -1.671 2.532 -23.165 1.00 53.47 88 ASP A N 1
ATOM 710 C CA . ASP A 1 88 ? -2.922 2.017 -23.734 1.00 53.47 88 ASP A CA 1
ATOM 711 C C . ASP A 1 88 ? -4.015 1.696 -22.695 1.00 53.47 88 ASP A C 1
ATOM 713 O O . ASP A 1 88 ? -5.182 1.984 -22.973 1.00 53.47 88 ASP A O 1
ATOM 717 N N . LYS A 1 89 ? -3.706 1.133 -21.507 1.00 62.12 89 LYS A N 1
ATOM 718 C CA . LYS A 1 89 ? -4.727 0.686 -20.518 1.00 62.12 89 LYS A CA 1
ATOM 719 C C . LYS A 1 89 ? -4.204 0.546 -19.071 1.00 62.12 89 LYS A C 1
ATOM 721 O O . LYS A 1 89 ? -4.094 -0.571 -18.567 1.00 62.12 89 LYS A O 1
ATOM 726 N N . PRO A 1 90 ? -3.977 1.638 -18.318 1.00 68.25 90 PRO A N 1
ATOM 727 C CA . PRO A 1 90 ? -3.466 1.571 -16.937 1.00 68.25 90 PRO A CA 1
ATOM 728 C C . PRO A 1 90 ? -4.314 0.719 -15.966 1.00 68.25 90 PRO A C 1
ATOM 730 O O . PRO A 1 90 ? -3.792 0.237 -14.961 1.00 68.25 90 PRO A O 1
ATOM 733 N N . GLY A 1 91 ? -5.603 0.502 -16.258 1.00 74.75 91 GLY A N 1
ATOM 734 C CA . GLY A 1 91 ? -6.494 -0.337 -15.449 1.00 74.75 91 GLY A CA 1
ATOM 735 C C . GLY A 1 91 ? -6.114 -1.821 -15.423 1.00 74.75 91 GLY A C 1
ATOM 736 O O . GLY A 1 91 ? -6.242 -2.450 -14.375 1.00 74.75 91 GLY A O 1
ATOM 737 N N . ASP A 1 92 ? -5.568 -2.360 -16.517 1.00 82.81 92 ASP A N 1
ATOM 738 C CA . ASP A 1 92 ? -5.274 -3.796 -16.628 1.00 82.81 92 ASP A CA 1
ATOM 739 C C . ASP A 1 92 ? -4.170 -4.217 -15.641 1.00 82.81 92 ASP A C 1
ATOM 741 O O . ASP A 1 92 ? -4.274 -5.250 -14.973 1.00 82.81 92 ASP A O 1
ATOM 745 N N . TYR A 1 93 ? -3.151 -3.368 -15.470 1.00 86.81 93 TYR A N 1
ATOM 746 C CA . TYR A 1 93 ? -2.059 -3.600 -14.523 1.00 86.81 93 TYR A CA 1
ATOM 747 C C . TYR A 1 93 ? -2.538 -3.535 -13.065 1.00 86.81 93 TYR A C 1
ATOM 749 O O . TYR A 1 93 ? -2.182 -4.378 -12.238 1.00 86.81 93 TYR A O 1
ATOM 757 N N . VAL A 1 94 ? -3.402 -2.565 -12.745 1.00 89.06 94 VAL A N 1
ATOM 758 C CA . VAL A 1 94 ? -4.006 -2.448 -11.408 1.00 89.06 94 VAL A CA 1
ATOM 759 C C . VAL A 1 94 ? -4.891 -3.655 -11.102 1.00 89.06 94 VAL A C 1
ATOM 761 O O . VAL A 1 94 ? -4.833 -4.192 -9.995 1.00 89.06 94 VAL A O 1
ATOM 764 N N . ASP A 1 95 ? -5.672 -4.124 -12.072 1.00 89.56 95 ASP A N 1
ATOM 765 C CA . ASP A 1 95 ? -6.532 -5.294 -11.909 1.00 89.56 95 ASP A CA 1
ATOM 766 C C . ASP A 1 95 ? -5.727 -6.585 -11.743 1.00 89.56 95 ASP A C 1
ATOM 768 O O . ASP A 1 95 ? -6.094 -7.430 -10.924 1.00 89.56 95 ASP A O 1
ATOM 772 N N . LYS A 1 96 ? -4.610 -6.737 -12.465 1.00 90.75 96 LYS A N 1
ATOM 773 C CA . LYS A 1 96 ? -3.664 -7.844 -12.264 1.00 90.75 96 LYS A CA 1
ATOM 774 C C . LYS A 1 96 ? -3.124 -7.842 -10.837 1.00 90.75 96 LYS A C 1
ATOM 776 O O . LYS A 1 96 ? -3.198 -8.862 -10.156 1.00 90.75 96 LYS A O 1
ATOM 781 N N . PHE A 1 97 ? -2.644 -6.695 -10.363 1.00 93.94 97 PHE A N 1
ATOM 782 C CA . PHE A 1 97 ? -2.115 -6.559 -9.009 1.00 93.94 97 PHE A CA 1
ATOM 783 C C . PHE A 1 97 ? -3.173 -6.859 -7.934 1.00 93.94 97 PHE A C 1
ATOM 785 O O . PHE A 1 97 ? -2.904 -7.586 -6.983 1.00 93.94 97 PHE A O 1
ATOM 792 N N . ARG A 1 98 ? -4.408 -6.367 -8.103 1.00 94.00 98 ARG A N 1
ATOM 793 C CA . ARG A 1 98 ? -5.528 -6.630 -7.177 1.00 94.00 98 ARG A CA 1
ATOM 794 C C . ARG A 1 98 ? -5.921 -8.103 -7.086 1.00 94.00 98 ARG A C 1
ATOM 796 O O . ARG A 1 98 ? -6.481 -8.509 -6.073 1.00 94.00 98 ARG A O 1
ATOM 803 N N . LYS A 1 99 ? -5.658 -8.888 -8.133 1.00 93.94 99 LYS A N 1
ATOM 804 C CA . LYS A 1 99 ? -5.943 -10.330 -8.172 1.00 93.94 99 LYS A CA 1
ATOM 805 C C . LYS A 1 99 ? -4.881 -11.176 -7.469 1.00 93.94 99 LYS A C 1
ATOM 807 O O . LYS A 1 99 ? -5.111 -12.371 -7.295 1.00 93.94 99 LYS A O 1
ATOM 812 N N . LEU A 1 100 ? -3.745 -10.599 -7.066 1.00 95.62 100 LEU A N 1
ATOM 813 C CA . LEU A 1 100 ? -2.759 -11.320 -6.261 1.00 95.62 100 LEU A CA 1
ATOM 814 C C . LEU A 1 100 ? -3.400 -11.730 -4.921 1.00 95.62 100 LEU A C 1
ATOM 816 O O . LEU A 1 100 ? -3.987 -10.866 -4.264 1.00 95.62 100 LEU A O 1
ATOM 820 N N . PRO A 1 101 ? -3.283 -13.000 -4.481 1.00 95.06 101 PRO A N 1
ATOM 821 C CA . PRO A 1 101 ? -3.941 -13.478 -3.261 1.00 95.06 101 PRO A CA 1
ATOM 822 C C . PRO A 1 101 ? -3.653 -12.610 -2.032 1.00 95.06 101 PRO A C 1
ATOM 824 O O . PRO A 1 101 ? -4.579 -12.172 -1.357 1.00 95.06 101 PRO A O 1
ATOM 827 N N . VAL A 1 102 ? -2.385 -12.253 -1.814 1.00 95.06 102 VAL A N 1
ATOM 828 C CA . VAL A 1 102 ? -1.969 -11.390 -0.696 1.00 95.06 102 VAL A CA 1
ATOM 829 C C . VAL A 1 102 ? -2.582 -9.986 -0.753 1.00 95.06 102 VAL A C 1
ATOM 831 O O . VAL A 1 102 ? -2.878 -9.389 0.280 1.00 95.06 102 VAL A O 1
ATOM 834 N N . VAL A 1 103 ? -2.825 -9.451 -1.953 1.00 95.38 103 VAL A N 1
ATOM 835 C CA . VAL A 1 103 ? -3.450 -8.133 -2.131 1.00 95.38 103 VAL A CA 1
ATOM 836 C C . VAL A 1 103 ? -4.955 -8.222 -1.891 1.00 95.38 103 VAL A C 1
ATOM 838 O O . VAL A 1 103 ? -5.530 -7.330 -1.269 1.00 95.38 103 VAL A O 1
ATOM 841 N N . ALA A 1 104 ? -5.600 -9.300 -2.338 1.00 95.12 104 ALA A N 1
ATOM 842 C CA . ALA A 1 104 ? -7.008 -9.551 -2.052 1.00 95.12 104 ALA A CA 1
ATOM 843 C C . ALA A 1 104 ? -7.255 -9.720 -0.541 1.00 95.12 104 ALA A C 1
ATOM 845 O O . ALA A 1 104 ? -8.194 -9.127 -0.007 1.00 95.12 104 ALA A O 1
ATOM 846 N N . GLU A 1 105 ? -6.380 -10.451 0.155 1.00 93.56 105 GLU A N 1
ATOM 847 C CA . GLU A 1 105 ? -6.385 -10.566 1.620 1.00 93.56 105 GLU A CA 1
ATOM 848 C C . GLU A 1 105 ? -6.215 -9.194 2.288 1.00 93.56 105 GLU A C 1
ATOM 850 O O . GLU A 1 105 ? -6.999 -8.837 3.169 1.00 93.56 105 GLU A O 1
ATOM 855 N N . LEU A 1 106 ? -5.260 -8.381 1.819 1.00 92.12 106 LEU A N 1
ATOM 856 C CA . LEU A 1 106 ? -5.020 -7.023 2.320 1.00 92.12 106 LEU A CA 1
ATOM 857 C C . LEU A 1 106 ? -6.236 -6.112 2.183 1.00 92.12 106 LEU A C 1
ATOM 859 O O . LEU A 1 106 ? -6.613 -5.426 3.132 1.00 92.12 106 LEU A O 1
ATOM 863 N N . VAL A 1 107 ? -6.892 -6.137 1.025 1.00 93.94 107 VAL A N 1
ATOM 864 C CA . VAL A 1 107 ? -8.141 -5.399 0.810 1.00 93.94 107 VAL A CA 1
ATOM 865 C C . VAL A 1 107 ? -9.246 -5.919 1.733 1.00 93.94 107 VAL A C 1
ATOM 867 O O . VAL A 1 107 ? -10.007 -5.115 2.271 1.00 93.94 107 VAL A O 1
ATOM 870 N N . GLY A 1 108 ? -9.327 -7.234 1.951 1.00 92.38 108 GLY A N 1
ATOM 871 C CA . GLY A 1 108 ? -10.276 -7.855 2.877 1.00 92.38 108 GLY A CA 1
ATOM 872 C C . GLY A 1 108 ? -10.109 -7.351 4.312 1.00 92.38 108 GLY A C 1
ATOM 873 O O . GLY A 1 108 ? -11.055 -6.805 4.878 1.00 92.38 108 GLY A O 1
ATOM 874 N N . HIS A 1 109 ? -8.895 -7.443 4.860 1.00 90.62 109 HIS A N 1
ATOM 875 C CA . HIS A 1 109 ? -8.563 -6.948 6.204 1.00 90.62 109 HIS A CA 1
ATOM 876 C C . HIS A 1 109 ? -8.768 -5.438 6.357 1.00 90.62 109 HIS A C 1
ATOM 878 O O . HIS A 1 109 ? -9.095 -4.954 7.437 1.00 90.62 109 HIS A O 1
ATOM 884 N N . ALA A 1 110 ? -8.629 -4.674 5.277 1.00 90.31 110 ALA A N 1
ATOM 885 C CA . ALA A 1 110 ? -8.862 -3.237 5.296 1.00 90.31 110 ALA A CA 1
ATOM 886 C C . ALA A 1 110 ? -10.355 -2.834 5.244 1.00 90.31 110 ALA A C 1
ATOM 888 O O . ALA A 1 110 ? -10.659 -1.641 5.293 1.00 90.31 110 ALA A O 1
ATOM 889 N N . GLY A 1 111 ? -11.290 -3.793 5.222 1.00 88.94 111 GLY A N 1
ATOM 890 C CA . GLY A 1 111 ? -12.738 -3.540 5.190 1.00 88.94 111 GLY A CA 1
ATOM 891 C C . GLY A 1 111 ? -13.351 -3.605 3.786 1.00 88.94 111 GLY A C 1
ATOM 892 O O . GLY A 1 111 ? -14.448 -3.095 3.554 1.00 88.94 111 GLY A O 1
ATOM 893 N N . GLY A 1 112 ? -12.646 -4.218 2.833 1.00 91.31 112 GLY A N 1
ATOM 894 C CA . GLY A 1 112 ? -13.081 -4.400 1.450 1.00 91.31 112 GLY A CA 1
ATOM 895 C C . GLY A 1 112 ? -12.787 -3.204 0.537 1.00 91.31 112 GLY A C 1
ATOM 896 O O . GLY A 1 112 ? -12.376 -2.129 0.968 1.00 91.31 112 GLY A O 1
ATOM 897 N N . ALA A 1 113 ? -13.042 -3.374 -0.764 1.00 88.44 113 ALA A N 1
ATOM 898 C CA . ALA A 1 113 ? -12.693 -2.400 -1.811 1.00 88.44 113 ALA A CA 1
ATOM 899 C C . ALA A 1 113 ? -13.421 -1.039 -1.711 1.00 88.44 113 ALA A C 1
ATOM 901 O O . ALA A 1 113 ? -13.055 -0.072 -2.387 1.00 88.44 113 ALA A O 1
ATOM 902 N N . GLN A 1 114 ? -14.470 -0.948 -0.886 1.00 85.44 114 GLN A N 1
ATOM 903 C CA . GLN A 1 114 ? -15.125 0.327 -0.587 1.00 85.44 114 GLN A CA 1
ATOM 904 C C . GLN A 1 114 ? -14.300 1.170 0.395 1.00 85.44 114 GLN A C 1
ATOM 906 O O . GLN A 1 114 ? -14.231 2.384 0.218 1.00 85.44 114 GLN A O 1
ATOM 911 N N . GLN A 1 115 ? -13.647 0.523 1.366 1.00 86.56 115 GLN A N 1
ATOM 912 C CA . GLN A 1 115 ? -12.872 1.166 2.434 1.00 86.56 115 GLN A CA 1
ATOM 913 C C . GLN A 1 115 ? -11.377 1.271 2.104 1.00 86.56 115 GLN A C 1
ATOM 915 O O . GLN A 1 115 ? -10.716 2.223 2.515 1.00 86.56 115 GLN A O 1
ATOM 920 N N . ALA A 1 116 ? -10.856 0.318 1.328 1.00 91.62 116 ALA A N 1
ATOM 921 C CA . ALA A 1 116 ? -9.458 0.251 0.932 1.00 91.62 116 ALA A CA 1
ATOM 922 C C . ALA A 1 116 ? -9.271 0.653 -0.534 1.00 91.62 116 ALA A C 1
ATOM 924 O O . ALA A 1 116 ? -9.890 0.074 -1.433 1.00 91.62 116 ALA A O 1
ATOM 925 N N . LYS A 1 117 ? -8.383 1.616 -0.799 1.00 92.50 117 LYS A N 1
ATOM 926 C CA . LYS A 1 117 ? -8.023 2.023 -2.166 1.00 92.50 117 LYS A CA 1
ATOM 927 C C . LYS A 1 117 ? -6.640 1.501 -2.530 1.00 92.50 117 LYS A C 1
ATOM 929 O O . LYS A 1 117 ? -5.678 1.738 -1.813 1.00 92.50 117 LYS A O 1
ATOM 934 N N . VAL A 1 118 ? -6.542 0.813 -3.666 1.00 94.19 118 VAL A N 1
ATOM 935 C CA . VAL A 1 118 ? -5.267 0.331 -4.219 1.00 94.19 118 VAL A CA 1
ATOM 936 C C . VAL A 1 118 ? -4.820 1.272 -5.326 1.00 94.19 118 VAL A C 1
ATOM 938 O O . VAL A 1 118 ? -5.568 1.459 -6.292 1.00 94.19 118 VAL A O 1
ATOM 941 N N . ILE A 1 119 ? -3.618 1.824 -5.179 1.00 93.19 119 ILE A N 1
ATOM 942 C CA . ILE A 1 119 ? -2.979 2.764 -6.105 1.00 93.19 119 ILE A CA 1
ATOM 943 C C . ILE A 1 119 ? -1.576 2.242 -6.421 1.00 93.19 119 ILE A C 1
ATOM 945 O O . ILE A 1 119 ? -0.881 1.762 -5.527 1.00 93.19 119 ILE A O 1
ATOM 949 N N . LEU A 1 120 ? -1.164 2.319 -7.687 1.00 93.38 120 LEU A N 1
ATOM 950 C CA . LEU A 1 120 ? 0.124 1.812 -8.157 1.00 93.38 120 LEU A CA 1
ATOM 951 C C . LEU A 1 120 ? 0.922 2.909 -8.851 1.00 93.38 120 LEU A C 1
ATOM 953 O O . LEU A 1 120 ? 0.377 3.678 -9.640 1.00 93.38 120 LEU A O 1
ATOM 957 N N . GLY A 1 121 ? 2.225 2.943 -8.599 1.00 92.62 121 GLY A N 1
ATOM 958 C CA . GLY A 1 121 ? 3.121 3.866 -9.275 1.00 92.62 121 GLY A CA 1
ATOM 959 C C . GLY A 1 121 ? 4.595 3.615 -8.996 1.00 92.62 121 GLY A C 1
ATOM 960 O O . GLY A 1 121 ? 5.005 2.602 -8.424 1.00 92.62 121 GLY A O 1
ATOM 961 N N . SER A 1 122 ? 5.408 4.578 -9.415 1.00 91.19 122 SER A N 1
ATOM 962 C CA . SER A 1 122 ? 6.831 4.637 -9.105 1.00 91.19 122 SER A CA 1
ATOM 963 C C . SER A 1 122 ? 7.149 5.956 -8.409 1.00 91.19 122 SER A C 1
ATOM 965 O O . SER A 1 122 ? 6.471 6.956 -8.624 1.00 91.19 122 SER A O 1
ATOM 967 N N . MET A 1 123 ? 8.191 5.941 -7.583 1.00 92.94 123 MET A N 1
ATOM 968 C CA . MET A 1 123 ? 8.770 7.135 -6.964 1.00 92.94 123 MET A CA 1
ATOM 969 C C . MET A 1 123 ? 10.219 7.355 -7.426 1.00 92.94 123 MET A C 1
ATOM 971 O O . MET A 1 123 ? 11.000 8.018 -6.750 1.00 92.94 123 MET A O 1
ATOM 975 N N . LYS A 1 124 ? 10.613 6.760 -8.564 1.00 93.19 124 LYS A N 1
ATOM 976 C CA . LYS A 1 124 ? 11.987 6.833 -9.085 1.00 93.19 124 LYS A CA 1
ATOM 977 C C . LYS A 1 124 ? 12.362 8.228 -9.580 1.00 93.19 124 LYS A C 1
ATOM 979 O O . LYS A 1 124 ? 13.526 8.610 -9.486 1.00 93.19 124 LYS A O 1
ATOM 984 N N . THR A 1 125 ? 11.404 8.992 -10.101 1.00 92.31 125 THR A N 1
ATOM 985 C CA . THR A 1 125 ? 11.595 10.402 -10.466 1.00 92.31 125 THR A CA 1
ATOM 986 C C . THR A 1 125 ? 10.566 11.285 -9.771 1.00 92.31 125 THR A C 1
ATOM 988 O O . THR A 1 125 ? 9.475 10.827 -9.438 1.00 92.31 125 THR A O 1
ATOM 991 N N . VAL A 1 126 ? 10.884 12.576 -9.608 1.00 92.50 126 VAL A N 1
ATOM 992 C CA . VAL A 1 126 ? 9.952 13.572 -9.045 1.00 92.50 126 VAL A CA 1
ATOM 993 C C . VAL A 1 126 ? 8.622 13.565 -9.797 1.00 92.50 126 VAL A C 1
ATOM 995 O O . VAL A 1 126 ? 7.574 13.491 -9.172 1.00 92.50 126 VAL A O 1
ATOM 998 N N . GLN A 1 127 ? 8.660 13.530 -11.131 1.00 90.75 127 GLN A N 1
ATOM 999 C CA . GLN A 1 127 ? 7.459 13.497 -11.967 1.00 90.75 127 GLN A CA 1
ATOM 1000 C C . GLN A 1 127 ? 6.590 12.254 -11.707 1.00 90.75 127 GLN A C 1
ATOM 1002 O O . GLN A 1 127 ? 5.364 12.343 -11.689 1.00 90.75 127 GLN A O 1
ATOM 1007 N N . GLN A 1 128 ? 7.205 11.084 -11.502 1.00 89.88 128 GLN A N 1
ATOM 1008 C CA . GLN A 1 128 ? 6.468 9.859 -11.181 1.00 89.88 128 GLN A CA 1
ATOM 1009 C C . GLN A 1 128 ? 5.865 9.921 -9.773 1.00 89.88 128 GLN A C 1
ATOM 1011 O O . GLN A 1 128 ? 4.706 9.548 -9.592 1.00 89.88 128 GLN A O 1
ATOM 1016 N N . THR A 1 129 ? 6.607 10.464 -8.804 1.00 91.62 129 THR A N 1
ATOM 1017 C CA . THR A 1 129 ? 6.100 10.711 -7.449 1.00 91.62 129 THR A CA 1
ATOM 1018 C C . THR A 1 129 ? 4.924 11.687 -7.466 1.00 91.62 129 THR A C 1
ATOM 1020 O O . THR A 1 129 ? 3.900 11.412 -6.850 1.00 91.62 129 THR A O 1
ATOM 1023 N N . GLU A 1 130 ? 5.020 12.792 -8.208 1.00 91.19 130 GLU A N 1
ATOM 1024 C CA . GLU A 1 130 ? 3.933 13.766 -8.369 1.00 91.19 130 GLU A CA 1
ATOM 1025 C C . GLU A 1 130 ? 2.688 13.128 -8.992 1.00 91.19 130 GLU A C 1
ATOM 1027 O O . GLU A 1 130 ? 1.579 13.352 -8.508 1.00 91.19 130 GLU A O 1
ATOM 1032 N N . ALA A 1 131 ? 2.858 12.283 -10.014 1.00 89.00 131 ALA A N 1
ATOM 1033 C CA . ALA A 1 131 ? 1.753 11.549 -10.624 1.00 89.00 131 ALA A CA 1
ATOM 1034 C C . ALA A 1 131 ? 1.081 10.581 -9.632 1.00 89.00 131 ALA A C 1
ATOM 1036 O O . ALA A 1 131 ? -0.148 10.519 -9.568 1.00 89.00 13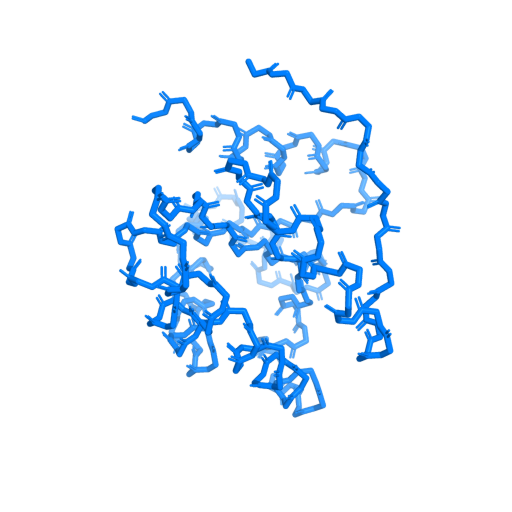1 ALA A O 1
ATOM 1037 N N . LEU A 1 132 ? 1.867 9.860 -8.825 1.00 90.62 132 LEU A N 1
ATOM 1038 C CA . LEU A 1 132 ? 1.351 8.959 -7.792 1.00 90.62 132 LEU A CA 1
ATOM 1039 C C . LEU A 1 132 ? 0.586 9.728 -6.706 1.00 90.62 132 LEU A C 1
ATOM 1041 O O . LEU A 1 132 ? -0.534 9.367 -6.343 1.00 90.62 132 LEU A O 1
ATOM 1045 N N . VAL A 1 133 ? 1.162 10.827 -6.223 1.00 90.56 133 VAL A N 1
ATOM 1046 C CA . VAL A 1 133 ? 0.541 11.706 -5.226 1.00 90.56 133 VAL A CA 1
ATOM 1047 C C . VAL A 1 133 ? -0.755 12.314 -5.766 1.00 90.56 133 VAL A C 1
ATOM 1049 O O . VAL A 1 133 ? -1.761 12.348 -5.057 1.00 90.56 133 VAL A O 1
ATOM 1052 N N . TYR A 1 134 ? -0.779 12.729 -7.033 1.00 89.06 134 TYR A N 1
ATOM 1053 C CA . TYR A 1 134 ? -1.988 13.222 -7.687 1.00 89.06 134 TYR A CA 1
ATOM 1054 C C . TYR A 1 134 ? -3.116 12.178 -7.675 1.00 89.06 134 TYR A C 1
ATOM 1056 O O . TYR A 1 134 ? -4.245 12.507 -7.306 1.00 89.06 134 TYR A O 1
ATOM 1064 N N . GLN A 1 135 ? -2.814 10.910 -7.983 1.00 88.00 135 GLN A N 1
ATOM 1065 C CA . GLN A 1 135 ? -3.799 9.821 -7.918 1.00 88.00 135 GLN A CA 1
ATOM 1066 C C . GLN A 1 135 ? -4.339 9.603 -6.499 1.00 88.00 135 GLN A C 1
ATOM 1068 O O . GLN A 1 135 ? -5.545 9.418 -6.324 1.00 88.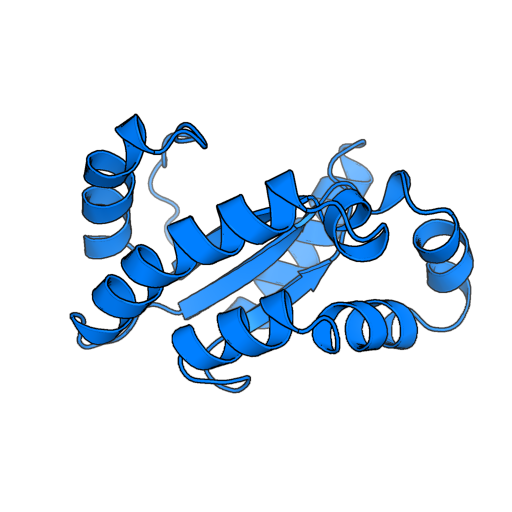00 135 GLN A O 1
ATOM 1073 N N . VAL A 1 136 ? -3.475 9.665 -5.480 1.00 89.00 136 VAL A N 1
ATOM 1074 C CA . VAL A 1 136 ? -3.893 9.588 -4.071 1.00 89.00 136 VAL A CA 1
ATOM 1075 C C . VAL A 1 136 ? -4.871 10.717 -3.751 1.00 89.00 136 VAL A C 1
ATOM 1077 O O . VAL A 1 136 ? -5.968 10.464 -3.253 1.00 89.00 136 VAL A O 1
ATOM 1080 N N . PHE A 1 137 ? -4.528 11.960 -4.089 1.00 87.25 137 PHE A N 1
ATOM 1081 C CA . PHE A 1 137 ? -5.384 13.108 -3.794 1.00 87.25 137 PHE A CA 1
ATOM 1082 C C . PHE A 1 137 ? -6.728 13.072 -4.520 1.00 87.25 137 PHE A C 1
ATOM 1084 O O . PHE A 1 137 ? -7.739 13.433 -3.917 1.00 87.25 137 PHE A O 1
ATOM 1091 N N . GLN A 1 138 ? -6.775 12.588 -5.764 1.00 86.06 138 GLN A N 1
ATOM 1092 C CA . GLN A 1 138 ? -8.043 12.398 -6.475 1.00 86.06 138 GLN A CA 1
ATOM 1093 C C . GLN A 1 138 ? -9.001 11.470 -5.713 1.00 86.06 138 GLN A C 1
ATOM 1095 O O . GLN A 1 138 ? -10.194 11.750 -5.661 1.00 86.06 138 GLN A O 1
ATOM 1100 N N . GLN A 1 139 ? -8.482 10.412 -5.084 1.00 82.44 139 GLN A N 1
ATOM 1101 C CA . GLN A 1 139 ? -9.272 9.455 -4.299 1.00 82.44 139 GLN A CA 1
ATOM 1102 C C . GLN A 1 139 ? -9.616 9.957 -2.888 1.00 82.44 139 GLN A C 1
ATOM 1104 O O . GLN A 1 139 ? -10.548 9.464 -2.260 1.00 82.44 139 GLN A O 1
ATOM 1109 N N . VAL A 1 140 ? -8.847 10.908 -2.352 1.00 77.69 140 VAL A N 1
ATOM 1110 C CA . VAL A 1 140 ? -9.130 11.526 -1.048 1.00 77.69 140 VAL A CA 1
ATOM 1111 C C . VAL A 1 140 ? -10.224 12.594 -1.164 1.00 77.69 140 VAL A C 1
ATOM 1113 O O . VAL A 1 140 ? -10.994 12.778 -0.221 1.00 77.69 140 VAL A O 1
ATOM 1116 N N . ILE A 1 141 ? -10.286 13.311 -2.288 1.00 69.75 141 ILE A N 1
ATOM 1117 C CA . ILE A 1 141 ? -11.249 14.403 -2.506 1.00 69.75 141 ILE A CA 1
ATOM 1118 C C . ILE A 1 141 ? -12.615 13.881 -2.985 1.00 69.75 141 ILE A C 1
ATOM 1120 O O . ILE A 1 141 ? -13.622 14.541 -2.729 1.00 69.75 141 ILE A O 1
ATOM 1124 N N . SER A 1 142 ? -12.653 12.722 -3.654 1.00 57.12 142 SER A N 1
ATOM 1125 C CA . SER A 1 142 ? -13.888 12.022 -4.049 1.00 57.12 142 SER A CA 1
ATOM 1126 C C . SER A 1 142 ? -14.621 11.408 -2.861 1.00 57.12 142 SER A C 1
ATOM 1128 O O . SER A 1 142 ? -15.867 11.470 -2.853 1.00 57.12 142 SER A O 1
#

Solvent-accessible surface area (backbone atoms only — not comparable to full-atom values): 8210 Å² total; per-residue (Å²): 135,86,81,70,94,69,80,90,70,69,92,50,80,89,35,50,66,59,52,50,60,51,53,77,73,38,68,61,46,80,48,78,46,61,38,39,46,53,75,71,64,36,62,70,61,48,52,47,52,57,56,51,41,59,56,51,26,55,52,50,71,74,39,88,80,57,49,46,37,32,42,36,29,28,50,29,76,77,29,70,64,53,67,63,28,68,81,80,48,62,63,59,61,52,53,55,53,51,64,36,68,72,45,43,50,48,30,49,52,51,64,27,75,89,46,23,47,82,47,74,32,30,67,89,43,70,70,40,33,53,53,39,51,50,55,52,50,56,66,70,76,104

Secondary structure (DSSP, 8-state):
-----PPPPPSSGGGHHHHHHHHHH-SEEEEEEEHHHHHTT-HHHHHHHHHHHHHHHHHHHT-SSPPEEEEEEE-GGGSHHHHHHTTT-HHHHHHHHHTSHHHHHHHHHTTSTTTEEEEE---SSHHHHHHHHHHHHHHHH-

Mean predicted aligned error: 5.03 Å

Sequence (142 aa):
MKLKESLDVSGDKAAYAEWRELHDQADIVFYLLRADRLILGDSDVEERVKCDLKHIGDWLDSRDPRPRFFIIGTHCDLDTEFGNTLADKPGDYVDKFRKLPVVAELVGHAGGAQQAKVILGSMKTVQQTEALVYQVFQQVIS

Radius of gyration: 14.85 Å; Cα contacts (8 Å, |Δi|>4): 154; chains: 1; bounding box: 27×34×42 Å

pLDDT: mean 87.12, std 10.86, range [51.69, 96.56]